Protein AF-A0A979GGV4-F1 (afdb_monomer_lite)

Secondary structure (DSSP, 8-state):
-HHHHHHHHT--HHHHHHHHHHHHHHHHH-SS-TTT---HHHHHHHHHHHHHHHHHHHHHHHHHHHHHHSS-TT----HHHHHHHHHHHHHHHHHHHHHHH-TT--SGGGGG-HHHHHHHHHHHHHHHHHH-PPP---

Organism: Escherichia coli (strain SE11) (NCBI:txid409438)

pLDDT: mean 85.62, std 13.25, range [41.19, 96.81]

Sequence (138 aa):
METLFKVFEKFSSRPLFFIFFGLSLCEFFQKQSVLMNPSADNIAKLFAAMILVVFFTWGFEWLIFKFNVNLEPHDQGDIGPTIGTATLAVYLVYAFHFLSENPEALNLKLLTNSGFIYSTTLLLFSLECMKLRRLKQK

Radius of gyration: 17.41 Å; chains: 1; bounding box: 40×31×52 Å

Foldseek 3Di:
DVVVVVVVVPDDLVVVLLQLQLQLVCVVPDPDGCLRPVDPVNVVSSVVSSVVVVVVVVVVLVVQVVVLVPDDLPDPDRVLLVVLVVLVVVLCVLVVVCCVVCVPCPDPVLVRDSSSSVSVSSNSSSVVSNVSGRDNDD

Structure (mmCIF, N/CA/C/O backbone):
data_AF-A0A979GGV4-F1
#
_entry.id   AF-A0A979GGV4-F1
#
loop_
_atom_site.group_PDB
_atom_site.id
_atom_site.type_symbol
_atom_site.label_atom_id
_atom_site.label_alt_id
_atom_site.label_comp_id
_atom_site.label_asym_id
_atom_site.label_entity_id
_atom_site.label_seq_id
_atom_site.pdbx_PDB_ins_code
_atom_site.Cartn_x
_atom_site.Cartn_y
_atom_site.Cartn_z
_atom_site.occupancy
_atom_site.B_iso_or_equiv
_atom_site.auth_seq_id
_atom_site.auth_comp_id
_atom_site.auth_asym_id
_atom_site.auth_atom_id
_atom_site.pdbx_PDB_model_num
ATOM 1 N N . MET A 1 1 ? -14.271 23.302 -9.873 1.00 45.78 1 MET A N 1
ATOM 2 C CA . MET A 1 1 ? -14.047 21.856 -10.107 1.00 45.78 1 MET A CA 1
ATOM 3 C C . MET A 1 1 ? -12.624 21.584 -10.604 1.00 45.78 1 MET A C 1
ATOM 5 O O . MET A 1 1 ? -11.987 20.682 -10.082 1.00 45.78 1 MET A O 1
ATOM 9 N N . GLU A 1 2 ? -12.074 22.417 -11.498 1.00 50.09 2 GLU A N 1
ATOM 10 C CA . GLU A 1 2 ? -10.682 22.313 -11.991 1.00 50.09 2 GLU A CA 1
ATOM 11 C C . GLU A 1 2 ? -9.592 22.446 -10.910 1.00 50.09 2 GLU A C 1
ATOM 13 O O . GLU A 1 2 ? -8.561 21.785 -10.985 1.00 50.09 2 GLU A O 1
ATOM 18 N N . THR A 1 3 ? -9.808 23.261 -9.872 1.00 54.94 3 THR A N 1
ATOM 19 C CA . THR A 1 3 ? -8.816 23.475 -8.802 1.00 54.94 3 THR A CA 1
ATOM 20 C C . THR A 1 3 ? -8.652 22.256 -7.893 1.00 54.94 3 THR A C 1
ATOM 22 O O . THR A 1 3 ? -7.539 21.951 -7.487 1.00 54.94 3 THR A O 1
ATOM 25 N N . LEU A 1 4 ? -9.741 21.530 -7.607 1.00 49.00 4 LEU A N 1
ATOM 26 C CA . LEU A 1 4 ? -9.697 20.283 -6.833 1.00 49.00 4 LEU A CA 1
ATOM 27 C C . LEU A 1 4 ? -8.972 19.188 -7.622 1.00 49.00 4 LEU A C 1
ATOM 29 O O . LEU A 1 4 ? -8.063 18.562 -7.086 1.00 49.00 4 LEU A O 1
ATOM 33 N N . PHE A 1 5 ? -9.292 19.025 -8.909 1.00 49.75 5 PHE A N 1
ATOM 34 C CA . PHE A 1 5 ? -8.594 18.076 -9.783 1.00 49.75 5 PHE A CA 1
ATOM 35 C C . PHE A 1 5 ? -7.093 18.385 -9.915 1.00 49.75 5 PHE A C 1
ATOM 37 O O . PHE A 1 5 ? -6.284 17.472 -9.789 1.00 49.75 5 PHE A O 1
ATOM 44 N N . LYS A 1 6 ? -6.694 19.661 -10.030 1.00 47.09 6 LYS A N 1
ATOM 45 C CA . LYS A 1 6 ? -5.271 20.062 -10.028 1.00 47.09 6 LYS A CA 1
ATOM 46 C C . LYS A 1 6 ? -4.542 19.774 -8.710 1.00 47.09 6 LYS A C 1
ATOM 48 O O . LYS A 1 6 ? -3.336 19.532 -8.719 1.00 47.09 6 LYS A O 1
ATOM 53 N N . VAL A 1 7 ? -5.240 19.813 -7.572 1.00 51.28 7 VAL A N 1
ATOM 54 C CA . VAL A 1 7 ? -4.665 19.438 -6.267 1.00 51.28 7 VAL A CA 1
ATOM 55 C C . VAL A 1 7 ? -4.437 17.926 -6.197 1.00 51.28 7 VAL A C 1
ATOM 57 O O . VAL A 1 7 ? -3.379 17.508 -5.731 1.00 51.28 7 VAL A O 1
ATOM 60 N N . PHE A 1 8 ? -5.361 17.118 -6.728 1.00 46.62 8 PHE A N 1
ATOM 61 C CA . PHE A 1 8 ? -5.179 15.668 -6.843 1.00 46.62 8 PHE A CA 1
ATOM 62 C C . PHE A 1 8 ? -4.090 15.280 -7.860 1.00 46.62 8 PHE A C 1
ATOM 64 O O . PHE A 1 8 ? -3.320 14.368 -7.579 1.00 46.62 8 PHE A O 1
ATOM 71 N N . GLU A 1 9 ? -3.936 16.007 -8.974 1.00 49.44 9 GLU A N 1
ATOM 72 C CA . GLU A 1 9 ? -2.846 15.784 -9.948 1.00 49.44 9 GLU A CA 1
ATOM 73 C C . GLU A 1 9 ? -1.445 16.023 -9.360 1.00 49.44 9 GLU A C 1
ATOM 75 O O . GLU A 1 9 ? -0.476 15.393 -9.781 1.00 49.44 9 GLU A O 1
ATOM 80 N N . LYS A 1 10 ? -1.322 16.917 -8.371 1.00 53.75 10 LYS A N 1
ATOM 81 C CA . LYS A 1 10 ? -0.063 17.169 -7.651 1.00 53.75 10 LYS A CA 1
ATOM 82 C C . LYS A 1 10 ? 0.130 16.289 -6.420 1.00 53.75 10 LYS A C 1
ATOM 84 O O . LYS A 1 10 ? 1.212 16.322 -5.828 1.00 53.75 10 LYS A O 1
ATOM 89 N N . PHE A 1 11 ? -0.886 15.535 -6.004 1.00 59.94 11 PHE A N 1
ATOM 90 C CA . PHE A 1 11 ? -0.797 14.734 -4.794 1.00 59.94 11 PHE A CA 1
ATOM 91 C C . PHE A 1 11 ? 0.004 13.465 -5.085 1.00 59.94 11 PHE A C 1
ATOM 93 O O . PHE A 1 11 ? -0.477 12.506 -5.686 1.00 59.94 11 PHE A O 1
ATOM 100 N N . SER A 1 12 ? 1.266 13.456 -4.659 1.00 71.88 12 SER A N 1
ATOM 101 C CA . SER A 1 12 ? 2.046 12.225 -4.642 1.00 71.88 12 SER A CA 1
ATOM 102 C C . SER A 1 12 ? 1.362 11.245 -3.689 1.00 71.88 12 SER A C 1
ATOM 104 O O . SER A 1 12 ? 1.227 11.524 -2.501 1.00 71.88 12 SER A O 1
ATOM 106 N N . SER A 1 13 ? 0.910 10.096 -4.193 1.00 84.56 13 SER A N 1
ATOM 107 C CA . SER A 1 13 ? 0.360 9.018 -3.357 1.00 84.56 13 SER A CA 1
ATOM 108 C C . SER A 1 13 ? 1.432 8.305 -2.528 1.00 84.56 13 SER A C 1
ATOM 110 O O . SER A 1 13 ? 1.095 7.542 -1.630 1.00 84.56 13 SER A O 1
ATOM 112 N N . ARG A 1 14 ? 2.718 8.588 -2.763 1.00 89.38 14 ARG A N 1
ATOM 113 C CA . ARG A 1 14 ? 3.837 7.887 -2.130 1.00 89.38 14 ARG A CA 1
ATOM 114 C C . ARG A 1 14 ? 4.013 8.179 -0.633 1.00 89.38 14 ARG A C 1
ATOM 116 O O . ARG A 1 14 ? 4.171 7.223 0.121 1.00 89.38 14 ARG A O 1
ATOM 123 N N . PRO A 1 15 ? 3.927 9.435 -0.147 1.00 91.56 15 PRO A N 1
ATOM 124 C CA . PRO A 1 15 ? 3.884 9.702 1.290 1.00 91.56 15 PRO A CA 1
ATOM 125 C C . PRO A 1 15 ? 2.715 8.997 1.982 1.00 91.56 15 PRO A C 1
ATOM 127 O O . PRO A 1 15 ? 2.909 8.382 3.026 1.00 91.56 15 PRO A O 1
ATOM 130 N N . LEU A 1 16 ? 1.520 9.026 1.378 1.00 92.50 16 LEU A N 1
ATOM 131 C CA . LEU A 1 16 ? 0.360 8.312 1.915 1.00 92.50 16 LEU A CA 1
ATOM 132 C C . LEU A 1 16 ? 0.599 6.803 1.932 1.00 92.50 16 LEU A C 1
ATOM 134 O O . LEU A 1 16 ? 0.314 6.162 2.936 1.00 92.50 16 LEU A O 1
ATOM 138 N N . PHE A 1 17 ? 1.169 6.247 0.862 1.00 94.81 17 PHE A N 1
ATOM 139 C CA . PHE A 1 17 ? 1.523 4.834 0.791 1.00 94.81 17 PHE A CA 1
ATOM 140 C C . PHE A 1 17 ? 2.454 4.440 1.940 1.00 94.81 17 PHE A C 1
ATOM 142 O O . PHE A 1 17 ? 2.180 3.466 2.634 1.00 94.81 17 PHE A O 1
ATOM 149 N N . PHE A 1 18 ? 3.499 5.226 2.210 1.00 95.00 18 PHE A N 1
ATOM 150 C CA . PHE A 1 18 ? 4.418 4.946 3.315 1.00 95.00 18 PHE A CA 1
ATOM 151 C C . PHE A 1 18 ? 3.752 5.022 4.686 1.00 95.00 18 PHE A C 1
ATOM 153 O O . PHE A 1 18 ? 4.017 4.172 5.534 1.00 95.00 18 PHE A O 1
ATOM 160 N N . ILE A 1 19 ? 2.866 5.997 4.895 1.00 94.56 19 ILE A N 1
ATOM 161 C CA . ILE A 1 19 ? 2.099 6.115 6.141 1.00 94.56 19 ILE A CA 1
ATOM 162 C C . ILE A 1 19 ? 1.203 4.885 6.327 1.00 94.56 19 ILE A C 1
ATOM 164 O O . ILE A 1 19 ? 1.278 4.224 7.358 1.00 94.56 19 ILE A O 1
ATOM 168 N N . PHE A 1 20 ? 0.389 4.542 5.327 1.00 95.44 20 PHE A N 1
ATOM 169 C CA . PHE A 1 20 ? -0.571 3.439 5.416 1.00 95.44 20 PHE A CA 1
ATOM 170 C C . PHE A 1 20 ? 0.099 2.066 5.484 1.00 95.44 20 PHE A C 1
ATOM 172 O O . PHE A 1 20 ? -0.328 1.203 6.253 1.00 95.44 20 PHE A O 1
ATOM 179 N N . PHE A 1 21 ? 1.198 1.870 4.760 1.00 95.94 21 PHE A N 1
ATOM 180 C CA . PHE A 1 21 ? 1.963 0.635 4.854 1.00 95.94 21 PHE A CA 1
ATOM 181 C C . PHE A 1 21 ? 2.675 0.529 6.212 1.00 95.94 21 PHE A C 1
ATOM 183 O O . PHE A 1 21 ? 2.660 -0.537 6.825 1.00 95.94 21 PHE A O 1
ATOM 190 N N . GLY A 1 22 ? 3.195 1.638 6.752 1.00 95.38 22 GLY A N 1
ATOM 191 C CA . GLY A 1 22 ? 3.730 1.680 8.115 1.00 95.38 22 GLY A CA 1
ATOM 192 C C . GLY A 1 22 ? 2.669 1.307 9.154 1.00 95.38 22 GLY A C 1
ATOM 193 O O . GLY A 1 22 ? 2.906 0.435 9.987 1.00 95.38 22 GLY A O 1
ATOM 194 N N . LEU A 1 23 ? 1.469 1.887 9.040 1.00 94.75 23 LEU A N 1
ATOM 195 C CA . LEU A 1 23 ? 0.312 1.525 9.865 1.00 94.75 23 LEU A CA 1
ATOM 196 C C . LEU A 1 23 ? -0.048 0.042 9.718 1.00 94.75 23 LEU A C 1
ATOM 198 O O . LEU A 1 23 ? -0.287 -0.620 10.720 1.00 94.75 23 LEU A O 1
ATOM 202 N N . SER A 1 24 ? -0.018 -0.502 8.501 1.00 94.69 24 SER A N 1
ATOM 203 C CA . SER A 1 24 ? -0.314 -1.918 8.247 1.00 94.69 24 SER A CA 1
ATOM 204 C C . SER A 1 24 ? 0.696 -2.853 8.913 1.00 94.69 24 SER A C 1
ATOM 206 O O . SER A 1 24 ? 0.306 -3.866 9.485 1.00 94.69 24 SER A O 1
ATOM 208 N N . LEU A 1 25 ? 1.990 -2.513 8.888 1.00 93.44 25 LEU A N 1
ATOM 209 C CA . LEU A 1 25 ? 3.002 -3.273 9.624 1.00 93.44 25 LEU A CA 1
ATOM 210 C C . LEU A 1 25 ? 2.765 -3.187 11.136 1.00 93.44 25 LEU A C 1
ATOM 212 O O . LEU A 1 25 ? 2.867 -4.197 11.828 1.00 93.44 25 LEU A O 1
ATOM 216 N N . CYS A 1 26 ? 2.423 -2.007 11.658 1.00 92.69 26 CYS A N 1
ATOM 217 C CA . CYS A 1 26 ? 2.094 -1.859 13.073 1.00 92.69 26 CYS A CA 1
ATOM 218 C C . CYS A 1 26 ? 0.877 -2.701 13.470 1.00 92.69 26 CYS A C 1
ATOM 220 O O . CYS A 1 26 ? 0.976 -3.435 14.444 1.00 92.69 26 CYS A O 1
ATOM 222 N N . GLU A 1 27 ? -0.219 -2.662 12.710 1.00 90.12 27 GLU A N 1
ATOM 223 C CA . GLU A 1 27 ? -1.410 -3.497 12.943 1.00 90.12 27 GLU A CA 1
ATOM 224 C C . GLU A 1 27 ? -1.092 -4.998 12.911 1.00 90.12 27 GLU A C 1
ATOM 226 O O . GLU A 1 27 ? -1.666 -5.774 13.670 1.00 90.12 27 GLU A O 1
ATOM 231 N N . PHE A 1 28 ? -0.149 -5.417 12.064 1.00 87.94 28 PHE A N 1
ATOM 232 C CA . PHE A 1 28 ? 0.247 -6.818 11.964 1.00 87.94 28 PHE A CA 1
ATOM 233 C C . PHE A 1 28 ? 1.092 -7.289 13.160 1.00 87.94 28 PHE A C 1
ATOM 235 O O . PHE A 1 28 ? 0.935 -8.415 13.631 1.00 87.94 28 PHE A O 1
ATOM 242 N N . PHE A 1 29 ? 1.997 -6.441 13.660 1.00 85.31 29 PHE A N 1
ATOM 243 C CA . PHE A 1 29 ? 2.946 -6.810 14.720 1.00 85.31 29 PHE A CA 1
ATOM 244 C C . PHE A 1 29 ? 2.521 -6.387 16.133 1.00 85.31 29 PHE A C 1
ATOM 246 O O . PHE A 1 29 ? 3.086 -6.876 17.114 1.00 85.31 29 PHE A O 1
ATOM 253 N N 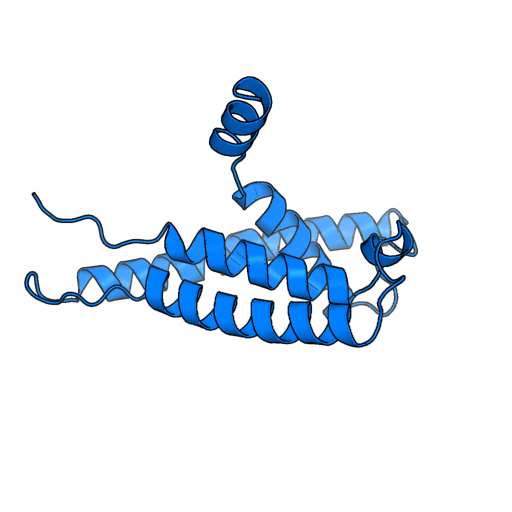. GLN A 1 30 ? 1.565 -5.470 16.270 1.00 79.94 30 GLN A N 1
ATOM 254 C CA . GLN A 1 30 ? 1.146 -4.907 17.554 1.00 79.94 30 GLN A CA 1
ATOM 255 C C . GLN A 1 30 ? -0.274 -5.335 17.908 1.00 79.94 30 GLN A C 1
ATOM 257 O O . GLN A 1 30 ? -1.152 -5.429 17.063 1.00 79.94 30 GLN A O 1
ATOM 262 N N . LYS A 1 31 ? -0.523 -5.533 19.207 1.00 73.00 31 LYS A N 1
ATOM 263 C CA . LYS A 1 31 ? -1.869 -5.834 19.721 1.00 73.00 31 LYS A CA 1
ATOM 264 C C . LYS A 1 31 ? -2.796 -4.613 19.760 1.00 73.00 31 LYS A C 1
ATOM 266 O O . LYS A 1 31 ? -4.006 -4.785 19.840 1.00 73.00 31 LYS A O 1
ATOM 271 N N . GLN A 1 32 ? -2.240 -3.401 19.777 1.00 71.06 32 GLN A N 1
ATOM 272 C CA . GLN A 1 32 ? -2.992 -2.146 19.769 1.00 71.06 32 GLN A CA 1
ATOM 273 C C . GLN A 1 32 ? -2.398 -1.203 18.732 1.00 71.06 32 GLN A C 1
ATOM 275 O O . GLN A 1 32 ? -1.216 -0.879 18.797 1.00 71.06 32 GLN A O 1
ATOM 280 N N . SER A 1 33 ? -3.250 -0.741 17.823 1.00 72.50 33 SER A N 1
ATOM 281 C CA . SER A 1 33 ? -2.921 0.270 16.827 1.00 72.50 33 SER A CA 1
ATOM 282 C C . SER A 1 33 ? -2.481 1.588 17.457 1.00 72.50 33 SER A C 1
ATOM 284 O O . SER A 1 33 ? -3.065 2.034 18.450 1.00 72.50 33 SER A O 1
ATOM 286 N N . VAL A 1 34 ? -1.555 2.296 16.806 1.00 85.62 34 VAL A N 1
ATOM 287 C CA . VAL A 1 34 ? -1.248 3.699 17.135 1.00 85.62 34 VAL A CA 1
ATOM 288 C C . VAL A 1 34 ? -2.478 4.606 16.991 1.00 85.62 34 VAL A C 1
ATOM 290 O O . VAL A 1 34 ? -2.582 5.609 17.691 1.00 85.62 34 VAL A O 1
ATOM 293 N N . LEU A 1 35 ? -3.443 4.231 16.139 1.00 85.31 35 LEU A N 1
ATOM 294 C CA . LEU A 1 35 ? -4.702 4.962 15.970 1.00 85.31 35 LEU A CA 1
ATOM 295 C C . LEU A 1 35 ? -5.683 4.729 17.126 1.00 85.31 35 LEU A C 1
ATOM 297 O O . LEU A 1 35 ? -6.562 5.555 17.357 1.00 85.31 35 LEU A O 1
ATOM 301 N N . MET A 1 36 ? -5.540 3.618 17.855 1.00 84.38 36 MET A N 1
ATOM 302 C CA . MET A 1 36 ? -6.346 3.319 19.044 1.00 84.38 36 MET A CA 1
ATOM 303 C C . MET A 1 36 ? -5.703 3.862 20.321 1.00 84.38 36 MET A C 1
ATOM 305 O O . MET A 1 36 ? -6.408 4.254 21.247 1.00 84.38 36 MET A O 1
ATOM 309 N N . ASN A 1 37 ? -4.370 3.885 20.380 1.00 87.94 37 ASN A N 1
ATOM 310 C CA . ASN A 1 37 ? -3.614 4.382 21.522 1.00 87.94 37 ASN A CA 1
ATOM 311 C C . ASN A 1 37 ? -2.378 5.165 21.037 1.00 87.94 37 ASN A C 1
ATOM 313 O O . ASN A 1 37 ? -1.323 4.560 20.815 1.00 87.94 37 ASN A O 1
ATOM 317 N N . PRO A 1 38 ? -2.476 6.498 20.880 1.00 89.81 38 PRO A N 1
ATOM 318 C CA . PRO A 1 38 ? -1.397 7.337 20.357 1.00 89.81 38 PRO A CA 1
ATOM 319 C C . PRO A 1 38 ? -0.343 7.662 21.432 1.00 89.81 38 PRO A C 1
ATOM 321 O O . PRO A 1 38 ? -0.023 8.821 21.693 1.00 89.81 38 PRO A O 1
ATOM 324 N N . SER A 1 39 ? 0.193 6.635 22.092 1.00 92.69 39 SER A N 1
ATOM 325 C CA . SER A 1 39 ? 1.290 6.777 23.051 1.00 92.69 39 SER A CA 1
ATOM 326 C C . SER A 1 39 ? 2.618 7.064 22.340 1.00 92.69 39 SER A C 1
ATOM 328 O O . SER A 1 39 ? 2.806 6.700 21.177 1.00 92.69 39 SER A O 1
ATOM 330 N N . ALA A 1 40 ? 3.577 7.674 23.045 1.00 92.38 40 ALA A N 1
ATOM 331 C CA . ALA A 1 40 ? 4.905 7.953 22.490 1.00 92.38 40 ALA A CA 1
ATOM 332 C C . ALA A 1 40 ? 5.617 6.681 21.985 1.00 92.38 40 ALA A C 1
ATOM 334 O O . ALA A 1 40 ? 6.273 6.714 20.947 1.00 92.38 40 ALA A O 1
ATOM 335 N N . ASP A 1 41 ? 5.434 5.553 22.679 1.00 91.56 41 ASP A N 1
ATOM 336 C CA . ASP A 1 41 ? 5.961 4.243 22.277 1.00 91.56 41 ASP A CA 1
ATOM 337 C C . ASP A 1 41 ? 5.336 3.753 20.958 1.00 91.56 41 ASP A C 1
ATOM 339 O O . ASP A 1 41 ? 6.051 3.364 20.033 1.00 91.56 41 ASP A O 1
ATOM 343 N N . ASN A 1 42 ? 4.011 3.848 20.812 1.00 91.12 42 ASN A N 1
ATOM 344 C CA . ASN A 1 42 ? 3.332 3.435 19.580 1.00 91.12 42 ASN A CA 1
ATOM 345 C C . ASN A 1 42 ? 3.682 4.345 18.392 1.00 91.12 42 ASN A C 1
ATOM 347 O O . ASN A 1 42 ? 3.859 3.856 17.275 1.00 91.12 42 ASN A O 1
ATOM 351 N N . ILE A 1 43 ? 3.850 5.650 18.627 1.00 92.88 43 ILE A N 1
ATOM 352 C CA . ILE A 1 43 ? 4.302 6.605 17.604 1.00 92.88 43 ILE A CA 1
ATOM 353 C C . ILE A 1 43 ? 5.742 6.297 17.172 1.00 92.88 43 ILE A C 1
ATOM 355 O O . ILE A 1 43 ? 6.030 6.260 15.975 1.00 92.88 43 ILE A O 1
ATOM 359 N N . ALA A 1 44 ? 6.644 6.013 18.118 1.00 93.19 44 ALA A N 1
ATOM 360 C CA . ALA A 1 44 ? 8.021 5.637 17.801 1.00 93.19 44 ALA A CA 1
ATOM 361 C C . ALA A 1 44 ? 8.078 4.354 16.956 1.00 93.19 44 ALA A C 1
ATOM 363 O O . ALA A 1 44 ? 8.823 4.282 15.976 1.00 93.19 44 ALA A O 1
ATOM 364 N N . LYS A 1 45 ? 7.241 3.361 17.281 1.00 93.00 45 LYS A N 1
ATOM 365 C CA . LYS A 1 45 ? 7.125 2.134 16.486 1.00 93.00 45 LYS A CA 1
ATOM 366 C C . LYS A 1 45 ? 6.550 2.386 15.091 1.00 93.00 45 LYS A C 1
ATOM 368 O O . LYS A 1 45 ? 7.027 1.759 14.148 1.00 93.00 45 LYS A O 1
ATOM 373 N N . LEU A 1 46 ? 5.590 3.304 14.934 1.00 94.00 46 LEU A N 1
ATOM 374 C CA . LEU A 1 46 ? 5.110 3.720 13.611 1.00 94.00 46 LEU A CA 1
ATOM 375 C C . LEU A 1 46 ? 6.248 4.315 12.779 1.00 94.00 46 LEU A C 1
ATOM 377 O O . LEU A 1 46 ? 6.431 3.920 11.631 1.00 94.00 46 LEU A O 1
ATOM 381 N N . PHE A 1 47 ? 7.049 5.219 13.346 1.00 94.38 47 PHE A N 1
ATOM 382 C CA . PHE A 1 47 ? 8.188 5.786 12.623 1.00 94.38 47 PHE A CA 1
ATOM 383 C C . PHE A 1 47 ? 9.216 4.722 12.232 1.00 94.38 47 PHE A C 1
ATOM 385 O O . PHE A 1 47 ? 9.685 4.720 11.095 1.00 94.38 47 PHE A O 1
ATOM 392 N N . ALA A 1 48 ? 9.510 3.770 13.121 1.00 94.31 48 ALA A N 1
ATOM 393 C CA . ALA A 1 48 ? 10.368 2.636 12.791 1.00 94.31 48 ALA A CA 1
ATOM 394 C C . ALA A 1 48 ? 9.782 1.784 11.647 1.00 94.31 48 ALA A C 1
ATOM 396 O O . ALA A 1 48 ? 10.496 1.445 10.703 1.00 94.31 48 ALA A O 1
ATOM 397 N N . ALA A 1 49 ? 8.477 1.496 11.680 1.00 94.75 49 ALA A N 1
ATOM 398 C CA . ALA A 1 49 ? 7.789 0.772 10.614 1.00 94.75 49 ALA A CA 1
ATOM 399 C C . ALA A 1 49 ? 7.831 1.532 9.280 1.00 94.75 49 ALA A C 1
ATOM 401 O O . ALA A 1 49 ? 8.105 0.931 8.245 1.00 94.75 49 ALA A O 1
ATOM 402 N N . MET A 1 50 ? 7.637 2.854 9.290 1.00 94.50 50 MET A N 1
ATOM 403 C CA . MET A 1 50 ? 7.750 3.687 8.090 1.00 94.50 50 MET A CA 1
ATOM 404 C C . MET A 1 50 ? 9.166 3.655 7.500 1.00 94.50 50 MET A C 1
ATOM 406 O O . MET A 1 50 ? 9.312 3.572 6.282 1.00 94.50 50 MET A O 1
ATOM 410 N N . ILE A 1 51 ? 10.209 3.664 8.337 1.00 94.88 51 ILE A N 1
ATOM 411 C CA . ILE A 1 51 ? 11.597 3.510 7.874 1.00 94.88 51 ILE A CA 1
ATOM 412 C C . ILE A 1 51 ? 11.786 2.145 7.197 1.00 94.88 51 ILE A C 1
ATOM 414 O O . ILE A 1 51 ? 12.330 2.081 6.096 1.00 94.88 51 ILE A O 1
ATOM 418 N N . LEU A 1 52 ? 11.290 1.058 7.800 1.00 95.00 52 LEU A N 1
ATOM 419 C CA . LEU A 1 52 ? 11.344 -0.279 7.193 1.00 95.00 52 LEU A CA 1
ATOM 420 C C . LEU A 1 52 ? 10.607 -0.334 5.848 1.00 95.00 52 LEU A C 1
ATOM 422 O O . LEU A 1 52 ? 11.125 -0.893 4.882 1.00 95.00 52 LEU A O 1
ATOM 426 N N . VAL A 1 53 ? 9.434 0.295 5.760 1.00 95.31 53 VAL A N 1
ATOM 427 C CA . VAL A 1 53 ? 8.651 0.391 4.521 1.00 95.31 53 VAL A CA 1
ATOM 428 C C . VAL A 1 53 ? 9.434 1.062 3.399 1.00 95.31 53 VAL A C 1
ATOM 430 O O . VAL A 1 53 ? 9.343 0.612 2.255 1.00 95.31 53 VAL A O 1
ATOM 433 N N . VAL A 1 54 ? 10.221 2.102 3.692 1.00 94.25 54 VAL A N 1
ATOM 434 C CA . VAL A 1 54 ? 11.068 2.749 2.678 1.00 94.25 54 VAL A CA 1
ATOM 435 C C . VAL A 1 54 ? 12.045 1.738 2.078 1.00 94.25 54 VAL A C 1
ATOM 437 O O . VAL A 1 54 ? 12.136 1.636 0.855 1.00 94.25 54 VAL A O 1
ATOM 440 N N . PHE A 1 55 ? 12.717 0.941 2.914 1.00 95.75 55 PHE A N 1
ATOM 441 C CA . PHE A 1 55 ? 13.647 -0.087 2.443 1.00 95.75 55 PHE A CA 1
ATOM 442 C C . PHE A 1 55 ? 12.945 -1.211 1.675 1.00 95.75 55 PHE A C 1
ATOM 444 O O . PHE A 1 55 ? 13.431 -1.611 0.617 1.00 95.75 55 PHE A O 1
ATOM 451 N N . PHE A 1 56 ? 11.788 -1.686 2.148 1.00 94.75 56 PHE A N 1
ATOM 452 C CA . PHE A 1 56 ? 11.005 -2.691 1.422 1.00 94.75 56 PHE A CA 1
ATOM 453 C C . PHE A 1 56 ? 10.547 -2.186 0.059 1.00 94.75 56 PHE A C 1
ATOM 455 O O . PHE A 1 56 ? 10.686 -2.895 -0.936 1.00 94.75 56 PHE A O 1
ATOM 462 N N . THR A 1 57 ? 10.057 -0.948 -0.002 1.00 94.38 57 THR A N 1
ATOM 463 C CA . THR A 1 57 ? 9.617 -0.337 -1.259 1.00 94.38 57 THR A CA 1
ATOM 464 C C . THR A 1 57 ? 10.789 -0.185 -2.215 1.00 94.38 57 THR A C 1
ATOM 466 O O . THR A 1 57 ? 10.669 -0.533 -3.383 1.00 94.38 57 THR A O 1
ATOM 469 N N . TRP A 1 58 ? 11.941 0.273 -1.724 1.00 94.06 58 TRP A N 1
ATOM 470 C CA . TRP A 1 58 ? 13.123 0.434 -2.564 1.00 94.06 58 TRP A CA 1
ATOM 471 C C . TRP A 1 58 ? 13.634 -0.904 -3.113 1.00 94.06 58 TRP A C 1
ATOM 473 O O . TRP A 1 58 ? 13.923 -1.008 -4.305 1.00 94.06 58 TRP A O 1
ATOM 483 N N . GLY A 1 59 ? 13.684 -1.947 -2.277 1.00 96.00 59 GLY A N 1
ATOM 484 C CA . GLY A 1 59 ? 14.050 -3.296 -2.711 1.00 96.00 59 GLY A CA 1
ATOM 485 C C . GLY A 1 59 ? 13.069 -3.870 -3.737 1.00 96.00 59 GLY A C 1
ATOM 486 O O . GLY A 1 59 ? 13.487 -4.437 -4.745 1.00 96.00 59 GLY A O 1
ATOM 487 N N . PHE A 1 60 ? 11.768 -3.673 -3.522 1.00 94.81 60 PHE A N 1
ATOM 488 C CA . PHE A 1 60 ? 10.723 -4.096 -4.452 1.00 94.81 60 PHE A CA 1
ATOM 489 C C . PHE A 1 60 ? 10.817 -3.375 -5.805 1.00 94.81 60 PHE A C 1
ATOM 491 O O . PHE A 1 60 ? 10.800 -4.017 -6.855 1.00 94.81 60 PHE A O 1
ATOM 498 N N . GLU A 1 61 ? 10.995 -2.055 -5.793 1.00 93.38 61 GLU A N 1
ATOM 499 C CA . GLU A 1 61 ? 11.204 -1.261 -7.006 1.00 93.38 61 GLU A CA 1
ATOM 500 C C . GLU A 1 61 ? 12.447 -1.706 -7.766 1.00 93.38 61 GLU A C 1
ATOM 502 O O . GLU A 1 61 ? 12.398 -1.883 -8.982 1.00 93.38 61 GLU A O 1
ATOM 507 N N . TRP A 1 62 ? 13.549 -1.947 -7.055 1.00 93.62 62 TRP A N 1
ATOM 508 C CA . TRP A 1 62 ? 14.771 -2.460 -7.660 1.00 93.62 62 TRP A CA 1
ATOM 509 C C . TRP A 1 62 ? 14.546 -3.804 -8.365 1.00 93.62 62 TRP A C 1
ATOM 511 O O . TRP A 1 62 ? 15.035 -3.990 -9.480 1.00 93.62 62 TRP A O 1
ATOM 521 N N . LEU A 1 63 ? 13.769 -4.718 -7.769 1.00 93.62 63 LEU A N 1
ATOM 522 C CA . LEU A 1 63 ? 13.407 -5.990 -8.404 1.00 93.62 63 LEU A CA 1
ATOM 523 C C . LEU A 1 63 ? 12.578 -5.780 -9.677 1.00 93.62 63 LEU A C 1
ATOM 525 O O . LEU A 1 63 ? 12.877 -6.405 -10.696 1.00 93.62 63 LEU A O 1
ATOM 529 N N . ILE A 1 64 ? 11.590 -4.879 -9.645 1.00 92.44 64 ILE A N 1
ATOM 530 C CA . ILE A 1 64 ? 10.784 -4.531 -10.826 1.00 92.44 64 ILE A CA 1
ATOM 531 C C . ILE A 1 64 ? 11.668 -3.962 -11.933 1.00 92.44 64 ILE A C 1
ATOM 533 O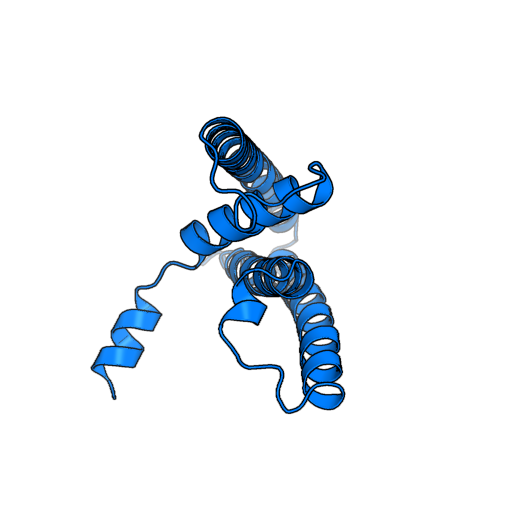 O . ILE A 1 64 ? 11.586 -4.414 -13.074 1.00 92.44 64 ILE A O 1
ATOM 537 N N . PHE A 1 65 ? 12.539 -3.003 -11.615 1.00 89.50 65 PHE A N 1
ATOM 538 C CA . PHE A 1 65 ? 13.429 -2.407 -12.608 1.00 89.50 65 PHE A CA 1
ATOM 539 C C . PHE A 1 65 ? 14.396 -3.436 -13.185 1.00 89.50 65 PHE A C 1
ATOM 541 O O . PHE A 1 65 ? 14.570 -3.491 -14.401 1.00 89.50 65 PHE A O 1
ATOM 548 N N . LYS A 1 66 ? 14.978 -4.294 -12.342 1.00 90.06 66 LYS A N 1
ATOM 549 C CA . LYS A 1 66 ? 15.862 -5.371 -12.794 1.00 90.06 66 LYS A CA 1
ATOM 550 C C . LYS A 1 66 ? 15.135 -6.339 -13.727 1.00 90.06 66 LYS A C 1
ATOM 552 O O . LYS A 1 66 ? 15.708 -6.737 -14.734 1.00 90.06 66 LYS A O 1
ATOM 557 N N . PHE A 1 67 ? 13.886 -6.690 -13.426 1.00 88.19 67 PHE A N 1
ATOM 558 C CA . PHE A 1 67 ? 13.063 -7.510 -14.313 1.00 88.19 67 PHE A CA 1
ATOM 559 C C . PHE A 1 67 ? 12.797 -6.796 -15.646 1.00 88.19 67 PHE A C 1
ATOM 561 O O . PHE A 1 67 ? 13.108 -7.338 -16.701 1.00 88.19 67 PHE A O 1
ATOM 568 N N . ASN A 1 68 ? 12.308 -5.553 -15.600 1.00 85.69 68 ASN A N 1
ATOM 569 C CA . ASN A 1 68 ? 11.940 -4.774 -16.785 1.00 85.69 68 ASN A CA 1
ATOM 570 C C . ASN A 1 68 ? 13.126 -4.476 -17.726 1.00 85.69 68 ASN A C 1
ATOM 572 O O . ASN A 1 68 ? 12.921 -4.339 -18.932 1.00 85.69 68 ASN A O 1
ATOM 576 N N . VAL A 1 69 ? 14.355 -4.372 -17.206 1.00 84.81 69 VAL A N 1
ATOM 577 C CA . VAL A 1 69 ? 15.576 -4.174 -18.015 1.00 84.81 69 VAL A CA 1
ATOM 578 C C . VAL A 1 69 ? 15.998 -5.448 -18.755 1.00 84.81 69 VAL A C 1
ATOM 580 O O . VAL A 1 69 ? 16.586 -5.347 -19.827 1.00 84.81 69 VAL A O 1
ATOM 583 N N . ASN A 1 70 ? 15.681 -6.630 -18.221 1.00 86.06 70 ASN A N 1
ATOM 584 C CA . ASN A 1 70 ? 16.033 -7.911 -18.841 1.00 86.06 70 ASN A CA 1
ATOM 585 C C . ASN A 1 70 ? 15.037 -8.366 -19.922 1.00 86.06 70 ASN A C 1
ATOM 587 O O . ASN A 1 70 ? 15.286 -9.376 -20.574 1.00 86.06 70 ASN A O 1
ATOM 591 N N . LEU A 1 71 ? 13.916 -7.660 -20.097 1.00 83.31 71 LEU A N 1
ATOM 592 C CA . LEU A 1 71 ? 12.933 -7.955 -21.141 1.00 83.31 71 LEU A CA 1
ATOM 593 C C . LEU A 1 71 ? 13.430 -7.492 -22.512 1.00 83.31 71 LEU A C 1
ATOM 595 O O . LEU A 1 71 ? 14.035 -6.421 -22.641 1.00 83.31 71 LEU A O 1
ATOM 599 N N . GLU A 1 72 ? 13.109 -8.247 -23.559 1.00 84.06 72 GLU A N 1
ATOM 600 C CA . GLU A 1 72 ? 13.508 -7.898 -24.918 1.00 84.06 72 GLU A CA 1
ATOM 601 C C . GLU A 1 72 ? 12.784 -6.615 -25.384 1.00 84.06 72 GLU A C 1
ATOM 603 O O . GLU A 1 72 ? 11.732 -6.244 -24.849 1.00 84.06 72 GLU A O 1
ATOM 608 N N . PRO A 1 73 ? 13.327 -5.849 -26.347 1.00 79.81 73 PRO A N 1
ATOM 609 C CA . PRO A 1 73 ? 12.725 -4.577 -26.765 1.00 79.81 73 PRO A CA 1
ATOM 610 C C . PRO A 1 73 ? 11.308 -4.704 -27.341 1.00 79.81 73 PRO A C 1
ATOM 612 O O . PRO A 1 73 ? 10.532 -3.753 -27.280 1.00 79.81 73 PRO A O 1
ATOM 615 N N . HIS A 1 74 ? 10.969 -5.869 -27.897 1.00 81.31 74 HIS A N 1
ATOM 616 C CA . HIS A 1 74 ? 9.649 -6.153 -28.460 1.00 81.31 74 HIS A CA 1
ATOM 617 C C . HIS A 1 74 ? 8.680 -6.782 -27.448 1.00 81.31 74 HIS A C 1
ATOM 619 O O . HIS A 1 74 ? 7.488 -6.896 -27.747 1.00 81.31 74 HIS A O 1
ATOM 625 N N . ASP A 1 75 ? 9.154 -7.129 -26.247 1.00 81.06 75 ASP A N 1
ATOM 626 C CA . ASP A 1 75 ? 8.286 -7.592 -25.173 1.00 81.06 75 ASP A CA 1
ATOM 627 C C . ASP A 1 75 ? 7.385 -6.454 -24.704 1.00 81.06 75 ASP A C 1
ATOM 629 O O . ASP A 1 75 ? 7.835 -5.420 -24.200 1.00 81.06 75 ASP A O 1
ATOM 633 N N . GLN A 1 76 ? 6.077 -6.682 -24.813 1.00 77.62 76 GLN A N 1
ATOM 634 C CA . GLN A 1 76 ? 5.067 -5.784 -24.252 1.00 77.62 76 GLN A CA 1
ATOM 635 C C . GLN A 1 76 ? 4.909 -5.941 -22.734 1.00 77.62 76 GLN A C 1
ATOM 637 O O . GLN A 1 76 ? 4.135 -5.204 -22.123 1.00 77.62 76 GLN A O 1
ATOM 642 N N . GLY A 1 77 ? 5.620 -6.903 -22.137 1.00 78.38 77 GLY A N 1
ATOM 643 C CA . GLY A 1 77 ? 5.589 -7.171 -20.708 1.00 78.38 77 GLY A CA 1
ATOM 644 C C . GLY A 1 77 ? 5.997 -5.948 -19.891 1.00 78.38 77 GLY A C 1
ATOM 645 O O . GLY A 1 77 ? 7.003 -5.295 -20.170 1.00 78.38 77 GLY A O 1
ATOM 646 N N . ASP A 1 78 ? 5.205 -5.659 -18.862 1.00 82.94 78 ASP A N 1
ATOM 647 C CA . ASP A 1 78 ? 5.517 -4.632 -17.878 1.00 82.94 78 ASP A CA 1
ATOM 648 C C . ASP A 1 78 ? 5.039 -5.080 -16.500 1.00 82.94 78 ASP A C 1
ATOM 650 O O . ASP A 1 78 ? 3.841 -5.074 -16.183 1.00 82.94 78 ASP A O 1
ATOM 654 N N . ILE A 1 79 ? 5.984 -5.554 -15.689 1.00 89.88 79 ILE A N 1
ATOM 655 C CA . ILE A 1 79 ? 5.637 -6.272 -14.465 1.00 89.88 79 ILE A CA 1
ATOM 656 C C . ILE A 1 79 ? 5.064 -5.337 -13.393 1.00 89.88 79 ILE A C 1
ATOM 658 O O . ILE A 1 79 ? 4.189 -5.756 -12.640 1.00 89.88 79 ILE A O 1
ATOM 662 N N . GLY A 1 80 ? 5.476 -4.062 -13.372 1.00 91.38 80 GLY A N 1
ATOM 663 C CA . GLY A 1 80 ? 4.967 -3.058 -12.431 1.00 91.38 80 GLY A CA 1
ATOM 664 C C . GLY A 1 80 ? 3.453 -2.849 -12.570 1.00 91.38 80 GLY A C 1
ATOM 665 O O . GLY A 1 80 ? 2.709 -3.175 -11.642 1.00 91.38 80 GLY A O 1
ATOM 666 N N . PRO A 1 81 ? 2.954 -2.401 -13.738 1.00 91.75 81 PRO A N 1
ATOM 667 C CA . PRO A 1 81 ? 1.524 -2.301 -14.019 1.00 91.75 81 PRO A CA 1
ATOM 668 C C . PRO A 1 81 ? 0.769 -3.625 -13.892 1.00 91.75 81 PRO A C 1
ATOM 670 O O . PRO A 1 81 ? -0.387 -3.616 -13.471 1.00 91.75 81 PRO A O 1
ATOM 673 N N . THR A 1 82 ? 1.402 -4.761 -14.203 1.00 92.62 82 THR A N 1
ATOM 674 C CA . THR A 1 82 ? 0.777 -6.085 -14.046 1.00 92.62 82 THR A CA 1
ATOM 675 C C . THR A 1 82 ? 0.501 -6.401 -12.573 1.00 92.62 82 THR A C 1
ATOM 677 O O . THR A 1 82 ? -0.639 -6.698 -12.213 1.00 92.62 82 THR A O 1
ATOM 680 N N . ILE A 1 83 ? 1.507 -6.260 -11.700 1.00 94.50 83 ILE A N 1
ATOM 681 C CA . ILE A 1 83 ? 1.351 -6.435 -10.246 1.00 94.50 83 ILE A CA 1
ATOM 682 C C . ILE A 1 83 ? 0.361 -5.409 -9.686 1.00 94.50 83 ILE A C 1
ATOM 684 O O . ILE A 1 83 ? -0.505 -5.756 -8.878 1.00 94.50 83 ILE A O 1
ATOM 688 N N . GLY A 1 84 ? 0.452 -4.157 -10.144 1.00 94.12 84 GLY A N 1
ATOM 689 C CA . GLY A 1 84 ? -0.471 -3.096 -9.754 1.00 94.12 84 GLY A CA 1
ATOM 690 C C . GLY A 1 84 ? -1.919 -3.452 -10.082 1.00 94.12 84 GLY A C 1
ATOM 691 O O . GLY A 1 84 ? -2.780 -3.376 -9.213 1.00 94.12 84 GLY A O 1
ATOM 692 N N . THR A 1 85 ? -2.187 -3.929 -11.297 1.00 94.38 85 THR A N 1
ATOM 693 C CA . THR A 1 85 ? -3.534 -4.330 -11.735 1.00 94.38 85 THR A CA 1
ATOM 694 C C . THR A 1 85 ? -4.059 -5.522 -10.939 1.00 94.38 85 THR A C 1
ATOM 696 O O . THR A 1 85 ? -5.202 -5.494 -10.486 1.00 94.38 85 THR A O 1
ATOM 699 N N . ALA A 1 86 ? -3.226 -6.541 -10.707 1.00 95.75 86 ALA A N 1
ATOM 700 C CA . ALA A 1 86 ? -3.606 -7.695 -9.893 1.00 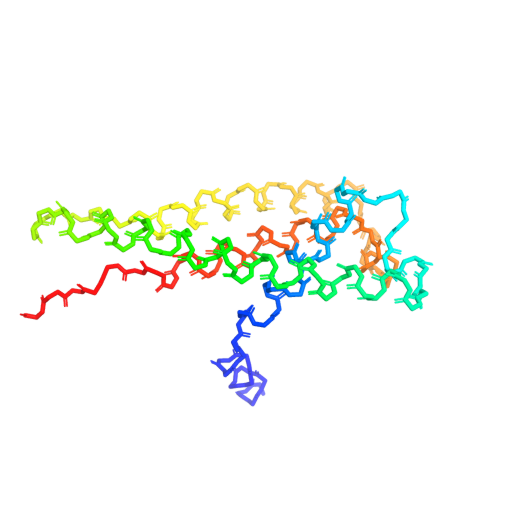95.75 86 ALA A CA 1
ATOM 701 C C . ALA A 1 86 ? -3.964 -7.282 -8.455 1.00 95.75 86 ALA A C 1
ATOM 703 O O . ALA A 1 86 ? -4.987 -7.702 -7.916 1.00 95.75 86 ALA A O 1
ATOM 704 N N . THR A 1 87 ? -3.164 -6.397 -7.856 1.00 95.88 87 THR A N 1
ATOM 705 C CA . THR A 1 87 ? -3.421 -5.884 -6.504 1.00 95.88 87 THR A CA 1
ATOM 706 C C . THR A 1 87 ? -4.679 -5.015 -6.458 1.00 95.88 87 THR A C 1
ATOM 708 O O . THR A 1 87 ? -5.476 -5.135 -5.528 1.00 95.88 87 THR A O 1
ATOM 711 N N . LEU A 1 88 ? -4.906 -4.185 -7.483 1.00 96.31 88 LEU A N 1
ATOM 712 C CA . LEU A 1 88 ? -6.116 -3.371 -7.595 1.00 96.31 88 LEU A CA 1
ATOM 713 C C . LEU A 1 88 ? -7.371 -4.246 -7.693 1.00 96.31 88 LEU A C 1
ATOM 715 O O . LEU A 1 88 ? -8.370 -3.940 -7.051 1.00 96.31 88 LEU A O 1
ATOM 719 N N . ALA A 1 89 ? -7.320 -5.349 -8.443 1.00 96.81 89 ALA A N 1
ATOM 720 C CA . ALA A 1 89 ? -8.434 -6.288 -8.528 1.00 96.81 89 ALA A CA 1
ATOM 721 C C . ALA A 1 89 ? -8.790 -6.867 -7.149 1.00 96.81 89 ALA A C 1
ATOM 723 O O . ALA A 1 89 ? -9.961 -6.877 -6.773 1.00 96.81 89 ALA A O 1
ATOM 724 N N . VAL A 1 90 ? -7.783 -7.267 -6.362 1.00 95.69 90 VAL A N 1
ATOM 725 C CA . VAL A 1 90 ? -7.988 -7.732 -4.980 1.00 95.69 90 VAL A CA 1
ATOM 726 C C . VAL A 1 90 ? -8.619 -6.631 -4.125 1.00 95.69 90 VAL A C 1
ATOM 728 O O . VAL A 1 90 ? -9.626 -6.881 -3.465 1.00 95.69 90 VAL A O 1
ATOM 731 N N . TYR A 1 91 ? -8.082 -5.407 -4.171 1.00 95.31 91 TYR A N 1
ATOM 732 C CA . TYR A 1 91 ? -8.659 -4.264 -3.457 1.00 95.31 91 TYR A CA 1
ATOM 733 C C . TYR A 1 91 ? -10.138 -4.049 -3.810 1.00 95.31 91 TYR A C 1
ATOM 735 O O . TYR A 1 91 ? -10.961 -3.934 -2.904 1.00 95.31 91 TYR A O 1
ATOM 743 N N . LEU A 1 92 ? -10.484 -4.029 -5.102 1.00 95.62 92 LEU A N 1
ATOM 744 C CA . LEU A 1 92 ? -11.851 -3.776 -5.564 1.00 95.62 92 LEU A CA 1
ATOM 745 C C . LEU A 1 92 ? -12.827 -4.847 -5.073 1.00 95.62 92 LEU A C 1
ATOM 747 O O . LEU A 1 92 ? -13.913 -4.5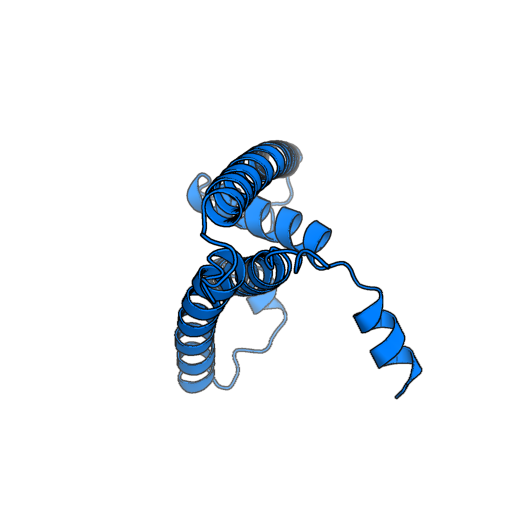02 -4.618 1.00 95.62 92 LEU A O 1
ATOM 751 N N . VAL A 1 93 ? -12.432 -6.124 -5.104 1.00 95.12 93 VAL A N 1
ATOM 752 C CA . VAL A 1 93 ? -13.265 -7.222 -4.588 1.00 95.12 93 VAL A CA 1
ATOM 753 C C . VAL A 1 93 ? -13.580 -7.014 -3.107 1.00 95.12 93 VAL A C 1
ATOM 755 O O . VAL A 1 93 ? -14.749 -7.045 -2.724 1.00 95.12 93 VAL A O 1
ATOM 758 N N . TYR A 1 94 ? -12.567 -6.742 -2.280 1.00 91.31 94 TYR A N 1
ATOM 759 C CA . TYR A 1 94 ? -12.776 -6.508 -0.848 1.00 91.31 94 TYR A CA 1
ATOM 760 C C . TYR A 1 94 ? -13.577 -5.234 -0.573 1.00 91.31 94 TYR A C 1
ATOM 762 O O . TYR A 1 94 ? -14.476 -5.248 0.266 1.00 91.31 94 TYR A O 1
ATOM 770 N N . ALA A 1 95 ? -13.279 -4.143 -1.281 1.00 91.00 95 ALA A N 1
ATOM 771 C CA . ALA A 1 95 ? -13.963 -2.868 -1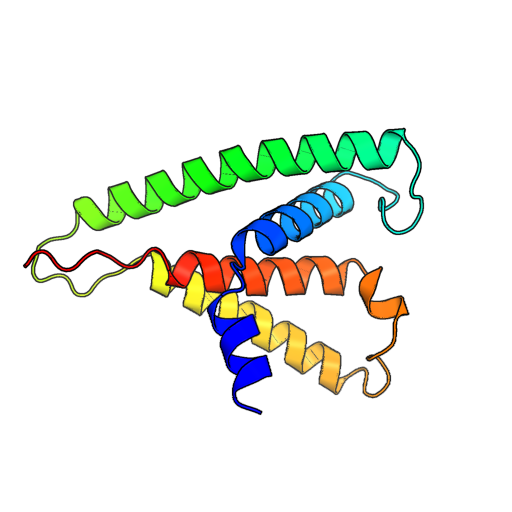.106 1.00 91.00 95 ALA A CA 1
ATOM 772 C C . ALA A 1 95 ? -15.449 -2.978 -1.469 1.00 91.00 95 ALA A C 1
ATOM 774 O O . ALA A 1 95 ? -16.306 -2.563 -0.691 1.00 91.00 95 ALA A O 1
ATOM 775 N N . PHE A 1 96 ? -15.767 -3.574 -2.619 1.00 91.69 96 PHE A N 1
ATOM 776 C CA . PHE A 1 96 ? -17.151 -3.736 -3.062 1.00 91.69 96 PHE A CA 1
ATOM 777 C C . PHE A 1 96 ? -17.922 -4.705 -2.176 1.00 91.69 96 PHE A C 1
ATOM 779 O O . PHE A 1 96 ? -19.058 -4.406 -1.813 1.00 91.69 96 PHE A O 1
ATOM 786 N N . HIS A 1 97 ? -17.300 -5.811 -1.761 1.00 91.69 97 HIS A N 1
ATOM 787 C CA . HIS A 1 97 ? -17.923 -6.730 -0.816 1.00 91.69 97 HIS A CA 1
ATOM 788 C C . HIS A 1 97 ? -18.241 -6.034 0.518 1.00 91.69 97 HIS A C 1
ATOM 790 O O . HIS A 1 97 ? -19.382 -6.071 0.974 1.00 91.69 97 HIS A O 1
ATOM 796 N N . PHE A 1 98 ? -17.279 -5.309 1.098 1.00 88.88 98 PHE A N 1
ATOM 797 C CA . PHE A 1 98 ? -17.487 -4.582 2.351 1.00 88.88 98 PHE A CA 1
ATOM 798 C C . PHE A 1 98 ? -18.612 -3.543 2.253 1.00 88.88 98 PHE A C 1
ATOM 800 O O . PHE A 1 98 ? -19.462 -3.484 3.143 1.00 88.88 98 PHE A O 1
ATOM 807 N N . LEU A 1 99 ? -18.638 -2.758 1.170 1.00 87.00 99 LEU A N 1
ATOM 808 C CA . LEU A 1 99 ? -19.680 -1.755 0.926 1.00 87.00 99 LEU A CA 1
ATOM 809 C C . LEU A 1 99 ? -21.062 -2.386 0.714 1.00 87.00 99 LEU A C 1
ATOM 811 O O . LEU A 1 99 ? -22.056 -1.788 1.117 1.00 87.00 99 LEU A O 1
ATOM 815 N N . SER A 1 100 ? -21.130 -3.577 0.110 1.00 88.94 100 SER A N 1
ATOM 816 C CA . SER A 1 100 ? -22.397 -4.291 -0.088 1.00 88.94 100 SER A CA 1
ATOM 817 C C . SER A 1 100 ? -22.992 -4.819 1.219 1.00 88.94 100 SER A C 1
ATOM 819 O O . SER A 1 100 ? -24.200 -4.729 1.416 1.00 88.94 100 SER A O 1
ATOM 821 N N . GLU A 1 101 ? -22.147 -5.307 2.130 1.00 90.69 101 GLU A N 1
ATOM 822 C CA . GLU A 1 101 ? -22.572 -5.870 3.418 1.00 90.69 101 GLU A CA 1
ATOM 823 C C . GLU A 1 101 ? -22.802 -4.790 4.489 1.00 90.69 101 GLU A C 1
ATOM 825 O O . GLU A 1 101 ? -23.542 -5.004 5.446 1.00 90.69 101 GLU A O 1
ATOM 830 N N . ASN A 1 102 ? -22.174 -3.615 4.352 1.00 85.94 102 ASN A N 1
ATOM 831 C CA . ASN A 1 102 ? -22.203 -2.561 5.369 1.00 85.94 102 ASN A CA 1
ATOM 832 C C . ASN A 1 102 ? -22.609 -1.197 4.772 1.00 85.94 102 ASN A C 1
ATOM 834 O O . ASN A 1 102 ? -21.774 -0.292 4.670 1.00 85.94 102 ASN A O 1
ATOM 838 N N . PRO A 1 103 ? -23.891 -1.000 4.417 1.00 78.06 103 PRO A N 1
ATOM 839 C CA . PRO A 1 103 ? -24.361 0.218 3.749 1.00 78.06 103 PRO A CA 1
ATOM 840 C C . PRO A 1 103 ? -24.186 1.505 4.580 1.00 78.06 103 PRO A C 1
ATOM 842 O O . PRO A 1 103 ? -24.085 2.589 4.011 1.00 78.06 103 PRO A O 1
ATOM 845 N N . GLU A 1 104 ? -24.077 1.406 5.910 1.00 83.12 104 GLU A N 1
ATOM 846 C CA . GLU A 1 104 ? -23.848 2.544 6.823 1.00 83.12 104 GLU A CA 1
ATOM 847 C C . GLU A 1 104 ? -22.382 2.671 7.309 1.00 83.12 104 GLU A C 1
ATOM 849 O O . GLU A 1 104 ? -22.075 3.438 8.227 1.00 83.12 104 GLU A O 1
ATOM 854 N N . ALA A 1 105 ? -21.439 1.928 6.714 1.00 77.56 105 ALA A N 1
ATOM 855 C CA . ALA A 1 105 ? -20.048 1.870 7.186 1.00 77.56 105 ALA A CA 1
ATOM 856 C C . ALA A 1 105 ? -19.231 3.156 6.994 1.00 77.56 105 ALA A C 1
ATOM 858 O O . ALA A 1 105 ? -18.173 3.303 7.612 1.00 77.56 105 ALA A O 1
ATOM 859 N N . LEU A 1 106 ? -19.678 4.082 6.142 1.00 79.06 106 LEU A N 1
ATOM 860 C CA . LEU A 1 106 ? -18.961 5.323 5.842 1.00 79.06 106 LEU A CA 1
ATOM 861 C C . LEU A 1 106 ? -19.106 6.332 6.989 1.00 79.06 106 LEU A C 1
ATOM 863 O O . LEU A 1 106 ? -19.869 7.292 6.924 1.00 79.06 106 LEU A O 1
ATOM 867 N N . ASN A 1 107 ? -18.342 6.113 8.056 1.00 83.62 107 ASN A N 1
ATOM 868 C CA . ASN A 1 107 ? -18.218 7.029 9.183 1.00 83.62 107 ASN A CA 1
ATOM 869 C C . ASN A 1 107 ? -16.759 7.114 9.665 1.00 83.62 107 ASN A C 1
ATOM 871 O O . ASN A 1 107 ? -15.900 6.332 9.263 1.00 83.62 107 ASN A O 1
ATOM 875 N N . LEU A 1 108 ? -16.466 8.066 10.555 1.00 81.75 108 LEU A N 1
ATOM 876 C CA . LEU A 1 108 ? -15.097 8.326 11.019 1.00 81.75 108 LEU A CA 1
ATOM 877 C C . LEU A 1 108 ? -14.453 7.145 11.763 1.00 81.75 108 LEU A C 1
ATOM 879 O O . LEU A 1 108 ? -13.228 7.055 11.790 1.00 81.75 108 LEU A O 1
ATOM 883 N N . LYS A 1 109 ? -15.240 6.216 12.326 1.00 82.38 109 LYS A N 1
ATOM 884 C CA . LYS A 1 109 ? -14.697 5.012 12.979 1.00 82.38 109 LYS A CA 1
ATOM 885 C C . LYS A 1 109 ? -14.069 4.048 11.975 1.00 82.38 109 LYS A C 1
ATOM 887 O O . LYS A 1 109 ? -13.244 3.230 12.364 1.00 82.38 109 LYS A O 1
ATOM 892 N N . LEU A 1 110 ? -14.422 4.150 10.693 1.00 84.94 110 LEU A N 1
ATOM 893 C CA . LEU A 1 110 ? -13.796 3.355 9.643 1.00 84.94 110 LEU A CA 1
ATOM 894 C C . LEU A 1 110 ? -12.293 3.652 9.542 1.00 84.94 110 LEU A C 1
ATOM 896 O O . LEU A 1 110 ? -11.516 2.738 9.305 1.00 84.94 110 LEU A O 1
ATOM 900 N N . LEU A 1 111 ? -11.871 4.896 9.797 1.00 84.25 111 LEU A N 1
ATOM 901 C CA . LEU A 1 111 ? -10.472 5.319 9.659 1.00 84.25 111 LEU A CA 1
ATOM 902 C C . LEU A 1 111 ? -9.522 4.634 10.650 1.00 84.25 111 LEU A C 1
ATOM 904 O O . LEU A 1 111 ? -8.326 4.557 10.387 1.00 84.25 111 LEU A O 1
ATOM 908 N N . THR A 1 112 ? -10.040 4.140 11.777 1.00 84.12 112 THR A N 1
ATOM 909 C CA . THR A 1 112 ? -9.263 3.406 12.786 1.00 84.12 112 THR A CA 1
ATOM 910 C C . THR A 1 112 ? -9.418 1.890 12.666 1.00 84.12 112 THR A C 1
ATOM 912 O O . THR A 1 112 ? -8.847 1.148 13.463 1.00 84.12 112 THR A O 1
ATOM 915 N N . ASN A 1 113 ? -10.190 1.412 11.685 1.00 87.44 113 ASN A N 1
ATOM 916 C CA . ASN A 1 113 ? -10.393 -0.008 11.441 1.00 87.44 113 ASN A CA 1
ATOM 917 C C . ASN A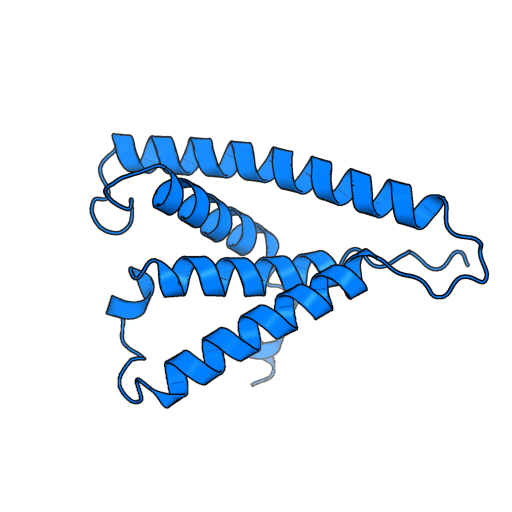 1 113 ? -9.202 -0.590 10.666 1.00 87.44 113 ASN A C 1
ATOM 919 O O . ASN A 1 113 ? -8.813 -0.071 9.618 1.00 87.44 113 ASN A O 1
ATOM 923 N N . SER A 1 114 ? -8.662 -1.714 11.134 1.00 88.62 114 SER A N 1
ATOM 924 C CA . SER A 1 114 ? -7.545 -2.403 10.481 1.00 88.62 114 SER A CA 1
ATOM 925 C C . SER A 1 114 ? -7.853 -2.799 9.031 1.00 88.62 114 SER A C 1
ATOM 927 O O . SER A 1 114 ? -7.009 -2.629 8.155 1.00 88.62 114 SER A O 1
ATOM 929 N N . GLY A 1 115 ? -9.084 -3.223 8.730 1.00 88.88 115 GLY A N 1
ATOM 930 C CA . GLY A 1 115 ? -9.526 -3.536 7.369 1.00 88.88 115 GLY A CA 1
ATOM 931 C C . GLY A 1 115 ? -9.485 -2.327 6.430 1.00 88.88 115 GLY A C 1
ATOM 932 O O . GLY A 1 115 ? -9.097 -2.455 5.266 1.00 88.88 115 GLY A O 1
ATOM 933 N N . PHE A 1 116 ? -9.806 -1.132 6.932 1.00 89.75 116 PHE A N 1
ATOM 934 C CA . PHE A 1 116 ? -9.669 0.107 6.163 1.00 89.75 116 PHE A CA 1
ATOM 935 C C . PHE A 1 116 ? -8.198 0.451 5.901 1.00 89.75 116 PHE A C 1
ATOM 937 O O . PHE A 1 116 ? -7.837 0.806 4.779 1.00 89.75 116 PHE A O 1
ATOM 944 N N . ILE A 1 117 ? -7.335 0.301 6.910 1.00 92.62 117 ILE A N 1
ATOM 945 C CA . ILE A 1 117 ? -5.891 0.540 6.779 1.00 92.62 117 ILE A CA 1
ATOM 946 C C . ILE A 1 117 ? -5.298 -0.408 5.731 1.00 92.62 117 ILE A C 1
ATOM 948 O O . ILE A 1 117 ? -4.662 0.053 4.786 1.00 92.62 117 ILE A O 1
ATOM 952 N N . TYR A 1 118 ? -5.564 -1.713 5.839 1.00 93.06 118 TYR A N 1
ATOM 953 C CA . TYR A 1 118 ? -5.054 -2.718 4.903 1.00 93.06 118 TYR A CA 1
ATOM 954 C C . TYR A 1 118 ? -5.563 -2.508 3.476 1.00 93.06 118 TYR A C 1
ATOM 956 O O . TYR A 1 118 ? -4.775 -2.531 2.531 1.00 93.06 118 TYR A O 1
ATOM 964 N N . SER A 1 119 ? -6.864 -2.262 3.303 1.00 93.19 119 SER A N 1
ATOM 965 C CA . SER A 1 119 ? -7.437 -2.014 1.974 1.00 93.19 119 SER A CA 1
ATOM 966 C C . SER A 1 119 ? -6.888 -0.731 1.346 1.00 93.19 119 SER A C 1
ATOM 968 O O . SER A 1 119 ? -6.536 -0.731 0.167 1.00 93.19 119 SER A O 1
ATOM 970 N N . THR A 1 120 ? -6.714 0.336 2.127 1.00 94.19 120 THR A N 1
ATOM 971 C CA . THR A 1 120 ? -6.108 1.583 1.640 1.00 94.19 120 THR A CA 1
ATOM 972 C C . THR A 1 120 ? -4.637 1.387 1.270 1.00 94.19 120 THR A C 1
ATOM 974 O O . THR A 1 120 ? -4.198 1.893 0.238 1.00 94.19 120 THR A O 1
ATOM 977 N N . THR A 1 121 ? -3.880 0.594 2.035 1.00 95.75 121 THR A N 1
ATOM 978 C CA . THR A 1 121 ? -2.508 0.204 1.671 1.00 95.75 121 THR A CA 1
ATOM 979 C C . THR A 1 121 ? -2.466 -0.550 0.349 1.00 95.75 121 THR A C 1
ATOM 981 O O . THR A 1 121 ? -1.629 -0.225 -0.489 1.00 95.75 121 THR A O 1
ATOM 984 N N . LEU A 1 122 ? -3.374 -1.508 0.122 1.00 96.00 122 LEU A N 1
ATOM 985 C CA . LEU A 1 122 ? -3.464 -2.239 -1.149 1.00 96.00 122 LEU A CA 1
ATOM 986 C C . LEU A 1 122 ? -3.782 -1.306 -2.321 1.00 96.00 122 LEU A C 1
ATOM 988 O O . LEU A 1 122 ? -3.132 -1.391 -3.363 1.00 96.00 122 LEU A O 1
ATOM 992 N N . LEU A 1 123 ? -4.729 -0.379 -2.145 1.00 96.12 123 LEU A N 1
ATOM 993 C CA . LEU A 1 123 ? -5.032 0.632 -3.156 1.00 96.12 123 LEU A CA 1
ATOM 994 C C . LEU A 1 123 ? -3.789 1.471 -3.477 1.00 96.12 123 LEU A C 1
ATOM 996 O O . LEU A 1 123 ? -3.390 1.567 -4.635 1.00 96.12 123 LEU A O 1
ATOM 1000 N N . LEU A 1 124 ? -3.142 2.047 -2.465 1.00 95.81 124 LEU A N 1
ATOM 1001 C CA . LEU A 1 124 ? -1.973 2.904 -2.658 1.00 95.81 124 LEU A CA 1
ATOM 1002 C C . LEU A 1 124 ? -0.795 2.137 -3.272 1.00 95.81 124 LEU A C 1
ATOM 1004 O O . LEU A 1 124 ? -0.159 2.644 -4.194 1.00 95.81 124 LEU A O 1
ATOM 1008 N N . PHE A 1 125 ? -0.558 0.897 -2.838 1.00 95.88 125 PHE A N 1
ATOM 1009 C CA . PHE A 1 125 ? 0.440 0.009 -3.432 1.00 95.88 125 PHE A CA 1
ATOM 1010 C C . PHE A 1 125 ? 0.154 -0.253 -4.912 1.00 95.88 125 PHE A C 1
ATOM 1012 O O . PHE A 1 125 ? 1.065 -0.167 -5.736 1.00 95.88 125 PHE A O 1
ATOM 1019 N N . SER A 1 126 ? -1.107 -0.523 -5.268 1.00 95.69 126 SER A N 1
ATOM 1020 C CA . SER A 1 126 ? -1.498 -0.754 -6.660 1.00 95.69 126 SER A CA 1
ATOM 1021 C C . SER A 1 126 ? -1.192 0.459 -7.545 1.00 95.69 126 SER A C 1
ATOM 1023 O O . SER A 1 126 ? -0.605 0.307 -8.618 1.00 95.69 126 SER A O 1
ATOM 1025 N N . LEU A 1 127 ? -1.498 1.665 -7.055 1.00 93.50 127 LEU A N 1
ATOM 1026 C CA . LEU A 1 127 ? -1.249 2.921 -7.758 1.00 93.50 127 LEU A CA 1
ATOM 1027 C C . LEU A 1 127 ? 0.248 3.216 -7.895 1.00 93.50 127 LEU A C 1
ATOM 1029 O O . LEU A 1 127 ? 0.680 3.650 -8.960 1.00 93.50 127 LEU A O 1
ATOM 1033 N N . GLU A 1 128 ? 1.052 2.969 -6.856 1.00 93.69 128 GLU A N 1
ATOM 1034 C CA . GLU A 1 128 ? 2.510 3.116 -6.942 1.00 93.69 128 GLU A CA 1
ATOM 1035 C C . GLU A 1 128 ? 3.123 2.098 -7.916 1.00 93.69 128 GLU A C 1
ATOM 1037 O O . GLU A 1 128 ? 3.937 2.482 -8.753 1.00 93.69 128 GLU A O 1
ATOM 1042 N N . CYS A 1 129 ? 2.675 0.837 -7.910 1.00 91.94 129 CYS A N 1
ATOM 1043 C CA . CYS A 1 129 ? 3.148 -0.185 -8.851 1.00 91.94 129 CYS A CA 1
ATOM 1044 C C . CYS A 1 129 ? 2.884 0.192 -10.313 1.00 91.94 129 CYS A C 1
ATOM 1046 O O . CYS A 1 129 ? 3.749 0.008 -11.170 1.00 91.94 129 CYS A O 1
ATOM 1048 N N . MET A 1 130 ? 1.713 0.766 -10.608 1.00 90.75 130 MET A N 1
ATOM 1049 C CA . MET A 1 130 ? 1.363 1.212 -11.962 1.00 90.75 130 MET A CA 1
ATOM 1050 C C . MET A 1 130 ? 2.260 2.346 -12.480 1.00 90.75 130 MET A C 1
ATOM 1052 O O . MET A 1 130 ? 2.396 2.505 -13.694 1.00 90.75 130 MET A O 1
ATOM 1056 N N . LYS A 1 131 ? 2.905 3.112 -11.589 1.00 89.44 131 LYS A N 1
ATOM 1057 C CA . LYS A 1 131 ? 3.877 4.151 -11.971 1.00 89.44 131 LYS A CA 1
ATOM 1058 C C . LYS A 1 131 ? 5.235 3.579 -12.361 1.00 89.44 131 LYS A C 1
ATOM 1060 O O . LYS A 1 131 ? 5.978 4.249 -13.072 1.00 89.44 131 LYS A O 1
ATOM 1065 N N . LEU A 1 132 ? 5.554 2.349 -11.955 1.00 88.25 132 LEU A N 1
ATOM 1066 C CA . LEU A 1 132 ? 6.824 1.668 -12.248 1.00 88.25 132 LEU A CA 1
ATOM 1067 C C . LEU A 1 132 ? 6.856 1.068 -13.662 1.00 88.25 132 LEU A C 1
ATOM 1069 O O . LEU A 1 132 ? 7.449 0.016 -13.900 1.00 88.25 132 LEU A O 1
ATOM 1073 N N . ARG A 1 133 ? 6.191 1.744 -14.601 1.00 81.62 133 ARG A N 1
ATOM 1074 C CA . ARG A 1 133 ? 6.097 1.352 -16.000 1.00 81.62 133 ARG A CA 1
ATOM 1075 C C . ARG A 1 133 ? 7.487 1.337 -16.638 1.00 81.62 133 ARG A C 1
ATOM 1077 O O . ARG A 1 133 ? 8.292 2.245 -16.411 1.00 81.62 133 ARG A O 1
ATOM 1084 N N . ARG A 1 134 ? 7.751 0.356 -17.499 1.00 79.94 134 ARG A N 1
ATOM 1085 C CA . ARG A 1 134 ? 8.942 0.317 -18.353 1.00 79.94 134 ARG A CA 1
ATOM 1086 C C . ARG A 1 134 ? 9.024 1.612 -19.170 1.00 79.94 134 ARG A C 1
ATOM 1088 O O . ARG A 1 134 ? 8.102 1.957 -19.915 1.00 79.94 134 ARG A O 1
ATOM 1095 N N . LEU A 1 135 ? 10.138 2.336 -19.045 1.00 68.75 135 LEU A N 1
ATOM 1096 C CA . LEU A 1 135 ? 10.432 3.471 -19.918 1.00 68.75 135 LEU A CA 1
ATOM 1097 C C . LEU A 1 135 ? 10.605 2.930 -21.340 1.00 68.75 135 LEU A C 1
ATOM 1099 O O . LEU A 1 135 ? 11.488 2.107 -21.581 1.00 68.75 135 LEU A O 1
ATOM 1103 N N . LYS A 1 136 ? 9.761 3.371 -22.281 1.00 59.62 136 LYS A N 1
ATOM 1104 C CA . LYS A 1 136 ? 9.980 3.075 -23.701 1.00 59.62 136 LYS A CA 1
ATOM 1105 C C . LYS A 1 136 ? 11.334 3.670 -24.086 1.00 59.62 136 LYS A C 1
ATOM 1107 O O . LYS A 1 136 ? 11.490 4.890 -24.029 1.00 59.62 136 LYS A O 1
ATOM 1112 N N . GLN A 1 137 ? 12.301 2.822 -24.438 1.00 51.88 137 GLN A N 1
ATOM 1113 C CA . GLN A 1 137 ? 13.504 3.287 -25.123 1.00 51.88 137 GLN A CA 1
ATOM 1114 C C . GLN A 1 137 ? 13.034 3.969 -26.416 1.00 51.88 137 GLN A C 1
ATOM 1116 O O . GLN A 1 137 ? 12.252 3.383 -27.166 1.00 51.88 137 GLN A O 1
ATOM 1121 N N . LYS A 1 138 ? 13.386 5.248 -26.574 1.00 41.19 138 LYS A N 1
ATOM 1122 C CA . LYS A 1 138 ? 13.161 5.999 -27.813 1.00 41.19 138 LYS A CA 1
ATOM 1123 C C . LYS A 1 138 ? 14.095 5.498 -28.899 1.00 41.19 138 LYS A C 1
ATOM 1125 O O . LYS A 1 138 ? 15.254 5.192 -28.545 1.00 41.19 138 LYS A O 1
#